Protein AF-A0A3D9HIF7-F1 (afdb_monomer_lite)

Radius of gyration: 15.52 Å; chains: 1; bounding box: 36×17×45 Å

Sequence (72 aa):
METVWLIIIPVLIFLMVTVLFWKFFDGFYKRLYSKKLRDTWGSRAFYWSNGLFFSGGVTVLIIYILQSINIL

pLDDT: mean 87.72, std 7.39, range [62.56, 96.38]

Secondary structure (DSSP, 8-state):
--TTHHHHHHHHHHHHHHHHHHHHHHHHHHHHS-HHHHTSHHHHHHHHHHHHHHHHHHHHHHHHHHHHTT--

Structure (mmCIF, N/CA/C/O backbone):
data_AF-A0A3D9HIF7-F1
#
_entry.id   AF-A0A3D9HIF7-F1
#
loop_
_atom_site.group_PDB
_atom_site.id
_atom_site.type_symbol
_atom_site.label_atom_id
_atom_site.label_alt_id
_atom_site.label_comp_id
_atom_site.label_asym_id
_atom_site.label_entity_id
_atom_site.label_seq_id
_atom_site.pdbx_PDB_ins_code
_atom_site.Cartn_x
_atom_site.Cartn_y
_atom_site.Cartn_z
_atom_site.occupancy
_atom_site.B_iso_or_equiv
_atom_site.auth_seq_id
_atom_site.auth_comp_id
_atom_site.auth_asym_id
_atom_site.auth_atom_id
_atom_site.pdbx_PDB_mod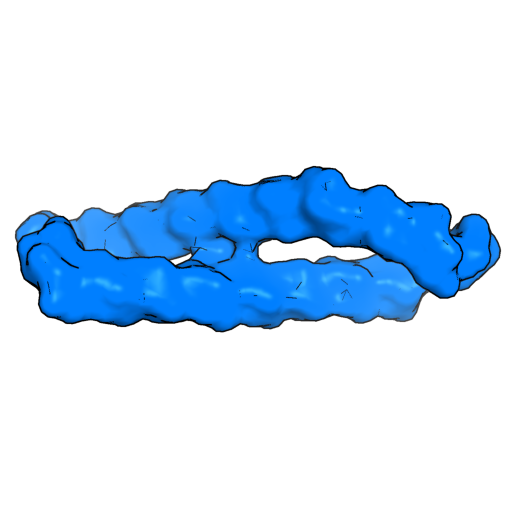el_num
ATOM 1 N N . MET A 1 1 ? -16.909 4.574 19.235 1.00 62.56 1 MET A N 1
ATOM 2 C CA . MET A 1 1 ? -17.140 5.099 17.872 1.00 62.56 1 MET A CA 1
ATOM 3 C C . MET A 1 1 ? -18.240 4.278 17.221 1.00 62.56 1 MET A C 1
ATOM 5 O O . MET A 1 1 ? -18.298 3.088 17.505 1.00 62.56 1 MET A O 1
ATOM 9 N N . GLU A 1 2 ? -19.120 4.867 16.406 1.00 75.88 2 GLU A N 1
ATOM 10 C CA . GLU A 1 2 ? -20.073 4.065 15.617 1.00 75.88 2 GLU A CA 1
ATOM 11 C C . GLU A 1 2 ? -19.304 3.031 14.782 1.00 75.88 2 GLU A C 1
ATOM 13 O O . GLU A 1 2 ? -18.211 3.328 14.295 1.00 75.88 2 GLU A O 1
ATOM 18 N N . THR A 1 3 ? -19.863 1.832 14.599 1.00 80.88 3 THR A N 1
ATOM 19 C CA . THR A 1 3 ? -19.229 0.697 13.895 1.00 80.88 3 THR A CA 1
ATOM 20 C C . THR A 1 3 ? -18.699 1.073 12.506 1.00 80.88 3 THR A C 1
ATOM 22 O O . THR A 1 3 ? -17.753 0.475 12.004 1.00 80.88 3 THR A O 1
ATOM 25 N N . VAL A 1 4 ? -19.275 2.112 11.903 1.00 88.81 4 VAL A N 1
ATOM 26 C CA . VAL A 1 4 ? -18.887 2.676 10.608 1.00 88.81 4 VAL A CA 1
ATOM 27 C C . VAL A 1 4 ? -17.476 3.291 10.633 1.00 88.81 4 VAL A C 1
ATOM 29 O O . VAL A 1 4 ? -16.705 3.107 9.690 1.00 88.81 4 VAL A O 1
ATOM 32 N N . TRP A 1 5 ? -17.079 3.962 11.719 1.00 86.50 5 TRP A N 1
ATOM 33 C CA . TRP A 1 5 ? -15.763 4.611 11.831 1.00 86.50 5 TRP A CA 1
ATOM 34 C C . TRP A 1 5 ? -14.602 3.615 11.887 1.00 86.50 5 TRP A C 1
ATOM 36 O O . TRP A 1 5 ? -13.516 3.919 11.393 1.00 86.50 5 TRP A O 1
ATOM 46 N N . LEU A 1 6 ? -14.851 2.405 12.403 1.00 85.62 6 LEU A N 1
ATOM 47 C CA . LEU A 1 6 ? -13.878 1.309 12.407 1.00 85.62 6 LEU A CA 1
ATOM 48 C C . LEU A 1 6 ? -13.515 0.829 10.996 1.00 85.62 6 LEU A C 1
ATOM 50 O O . LEU A 1 6 ? -12.482 0.194 10.835 1.00 85.62 6 LEU A O 1
ATOM 54 N N . ILE A 1 7 ? -14.327 1.136 9.980 1.00 89.62 7 ILE A N 1
ATOM 55 C CA . ILE A 1 7 ? -14.048 0.795 8.577 1.00 89.62 7 ILE A CA 1
ATOM 56 C C . ILE A 1 7 ? -13.499 2.009 7.824 1.00 89.62 7 ILE A C 1
ATOM 58 O O . ILE A 1 7 ? -12.525 1.893 7.080 1.00 89.62 7 ILE A O 1
ATOM 62 N N . ILE A 1 8 ? -14.092 3.186 8.033 1.00 93.44 8 ILE A N 1
ATOM 63 C CA . ILE A 1 8 ? -13.713 4.407 7.310 1.00 93.44 8 ILE A CA 1
ATOM 64 C C . ILE A 1 8 ? -12.252 4.791 7.576 1.00 93.44 8 ILE A C 1
ATOM 66 O O . ILE A 1 8 ? -11.524 5.107 6.634 1.00 93.44 8 ILE A O 1
ATOM 70 N N . ILE A 1 9 ? -11.806 4.740 8.836 1.00 91.81 9 ILE A N 1
ATOM 71 C CA . ILE A 1 9 ? -10.452 5.166 9.212 1.00 91.81 9 ILE A CA 1
ATOM 72 C C . ILE A 1 9 ? -9.376 4.269 8.566 1.00 91.81 9 ILE A C 1
ATOM 74 O O . ILE A 1 9 ? -8.495 4.813 7.895 1.00 91.81 9 ILE A O 1
ATOM 78 N N . PRO A 1 10 ? -9.447 2.924 8.658 1.00 92.06 10 PRO A N 1
ATOM 79 C CA . PRO A 1 10 ? -8.528 2.036 7.943 1.00 92.06 10 PRO A CA 1
ATOM 80 C C . PRO A 1 10 ? -8.481 2.266 6.435 1.00 92.06 10 PRO A C 1
ATOM 82 O O . PRO A 1 10 ? -7.397 2.281 5.855 1.00 92.06 10 PRO A O 1
ATOM 85 N N . VAL A 1 11 ? -9.637 2.469 5.795 1.00 94.94 11 VAL A N 1
ATOM 86 C CA . VAL A 1 11 ? -9.711 2.689 4.344 1.00 94.94 11 VAL A CA 1
ATOM 87 C C . VAL A 1 11 ? -9.025 4.000 3.955 1.00 94.94 11 VAL A C 1
ATOM 89 O O . VAL A 1 11 ? -8.255 4.027 2.996 1.00 94.94 11 VAL A O 1
ATOM 92 N N . LEU A 1 12 ? -9.239 5.075 4.716 1.00 95.56 12 LEU A N 1
ATOM 93 C CA . LEU A 1 12 ? -8.561 6.358 4.503 1.00 95.56 12 LEU A CA 1
ATOM 94 C C . LEU A 1 12 ? -7.041 6.239 4.653 1.00 95.56 12 LEU A C 1
ATOM 96 O O . LEU A 1 12 ? -6.305 6.719 3.789 1.00 95.56 12 LEU A O 1
ATOM 100 N N . ILE A 1 13 ? -6.572 5.566 5.707 1.00 94.69 13 ILE A N 1
ATOM 101 C CA . ILE A 1 13 ? -5.141 5.319 5.931 1.00 94.69 13 ILE A CA 1
ATOM 102 C C . ILE A 1 13 ? -4.569 4.505 4.767 1.00 94.69 13 ILE A C 1
ATOM 104 O O . ILE A 1 13 ? -3.549 4.891 4.200 1.00 94.69 13 ILE A O 1
ATOM 108 N N . PHE A 1 14 ? -5.249 3.437 4.346 1.00 95.75 14 PHE A N 1
ATOM 109 C CA . PHE A 1 14 ? -4.817 2.608 3.224 1.00 95.75 14 PHE A CA 1
ATOM 110 C C . PHE A 1 14 ? -4.673 3.404 1.926 1.00 95.75 14 PHE A C 1
ATOM 112 O O . PHE A 1 14 ? -3.649 3.300 1.244 1.00 95.75 14 PHE A O 1
ATOM 119 N N . LEU A 1 15 ? -5.658 4.240 1.595 1.00 95.50 15 LEU A N 1
ATOM 120 C CA . LEU A 1 15 ? -5.602 5.100 0.414 1.00 95.50 15 LEU A CA 1
ATOM 121 C C . LEU A 1 15 ? -4.444 6.099 0.506 1.00 95.50 15 LEU A C 1
ATOM 123 O O .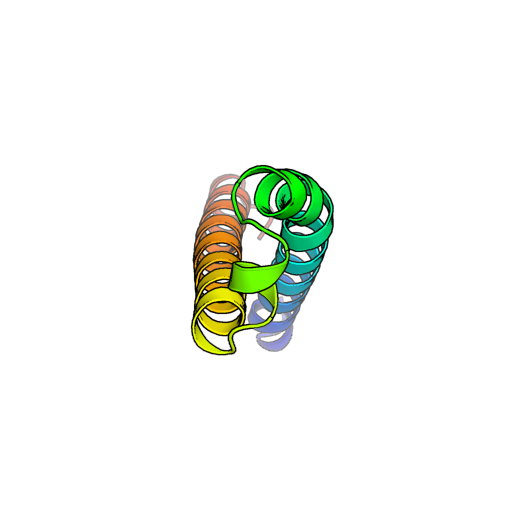 LEU A 1 15 ? -3.681 6.246 -0.449 1.00 95.50 15 LEU A O 1
ATOM 127 N N . MET A 1 16 ? -4.263 6.736 1.665 1.00 95.25 16 MET A N 1
ATOM 128 C CA . MET A 1 16 ? -3.182 7.695 1.885 1.00 95.25 16 MET A CA 1
ATOM 129 C C . MET A 1 16 ? -1.805 7.036 1.731 1.00 95.25 16 MET A C 1
ATOM 131 O O . MET A 1 16 ? -0.947 7.544 1.009 1.00 95.25 16 MET A O 1
ATOM 135 N N . VAL A 1 17 ? -1.609 5.864 2.338 1.00 94.56 17 VAL A N 1
ATOM 136 C CA . VAL A 1 17 ? -0.370 5.085 2.233 1.00 94.56 17 VAL A CA 1
ATOM 137 C C . VAL A 1 17 ? -0.131 4.613 0.797 1.00 94.56 17 VAL A C 1
ATOM 139 O O . VAL A 1 17 ? 1.006 4.638 0.334 1.00 94.56 17 VAL A O 1
ATOM 142 N N . THR A 1 18 ? -1.174 4.218 0.064 1.00 94.69 18 THR A N 1
ATOM 143 C CA . THR A 1 18 ? -1.062 3.804 -1.348 1.00 94.69 18 THR A CA 1
ATOM 144 C C . THR A 1 18 ? -0.592 4.954 -2.238 1.00 94.69 18 THR A C 1
ATOM 146 O O . THR A 1 18 ? 0.329 4.786 -3.040 1.00 94.69 18 THR A O 1
ATOM 149 N N . VAL A 1 19 ? -1.154 6.152 -2.056 1.00 93.12 19 VAL A N 1
ATOM 150 C CA . VAL A 1 19 ? -0.727 7.352 -2.794 1.00 93.12 19 VAL A CA 1
ATOM 151 C C . VAL A 1 19 ? 0.723 7.715 -2.465 1.00 93.12 19 VAL A C 1
ATOM 153 O O . VAL A 1 19 ? 1.505 8.025 -3.369 1.00 93.12 19 VAL A O 1
ATOM 156 N N . LEU A 1 20 ? 1.112 7.642 -1.187 1.00 92.12 20 LEU A N 1
ATOM 157 C CA . LEU A 1 20 ? 2.498 7.866 -0.772 1.00 92.12 20 LEU A CA 1
ATOM 158 C C . LEU A 1 20 ? 3.438 6.832 -1.396 1.00 92.12 20 LEU A C 1
ATOM 160 O O . LEU A 1 20 ? 4.485 7.210 -1.923 1.00 92.12 20 LEU A O 1
ATOM 164 N N . PHE A 1 21 ? 3.055 5.553 -1.402 1.00 91.62 21 PHE A N 1
ATOM 165 C CA . PHE A 1 21 ? 3.845 4.490 -2.012 1.00 91.62 21 PHE A CA 1
ATOM 166 C C . PHE A 1 21 ? 4.131 4.794 -3.483 1.00 91.62 21 PHE A C 1
ATOM 168 O O . PHE A 1 21 ? 5.293 4.790 -3.879 1.00 91.62 21 PHE A O 1
ATOM 175 N N . TRP A 1 22 ? 3.126 5.152 -4.287 1.00 88.19 22 TRP A N 1
ATOM 176 C CA . TRP A 1 22 ? 3.381 5.520 -5.683 1.00 88.19 22 TRP A CA 1
ATOM 177 C C . TRP A 1 22 ? 4.277 6.741 -5.812 1.00 88.19 22 TRP A C 1
ATOM 179 O O . TRP A 1 22 ? 5.198 6.728 -6.620 1.00 88.19 22 TRP A O 1
ATOM 189 N N . LYS A 1 23 ? 4.085 7.774 -4.990 1.00 88.69 23 LYS A N 1
ATOM 190 C CA . LYS A 1 23 ? 4.915 8.981 -5.074 1.00 88.69 23 LYS A CA 1
ATOM 191 C C . LYS A 1 23 ? 6.392 8.702 -4.767 1.00 88.69 23 LYS A C 1
ATOM 193 O O . LYS A 1 23 ? 7.262 9.239 -5.450 1.00 88.69 23 LYS A O 1
ATOM 198 N N . PHE A 1 24 ? 6.682 7.868 -3.769 1.00 87.12 24 PHE A N 1
ATOM 199 C CA . PHE A 1 24 ? 8.057 7.546 -3.376 1.00 87.12 24 PHE A CA 1
ATOM 200 C C . PHE A 1 24 ? 8.689 6.459 -4.252 1.00 87.12 24 PHE A C 1
ATOM 202 O O . PHE A 1 24 ? 9.836 6.593 -4.682 1.00 87.12 24 PHE A O 1
ATOM 209 N N . PHE A 1 25 ? 7.952 5.390 -4.551 1.00 85.44 25 PHE A N 1
ATOM 210 C CA . PHE A 1 25 ? 8.488 4.229 -5.258 1.00 85.44 25 PHE A CA 1
ATOM 211 C C . PHE A 1 25 ? 8.424 4.351 -6.778 1.00 85.44 25 PHE A C 1
AT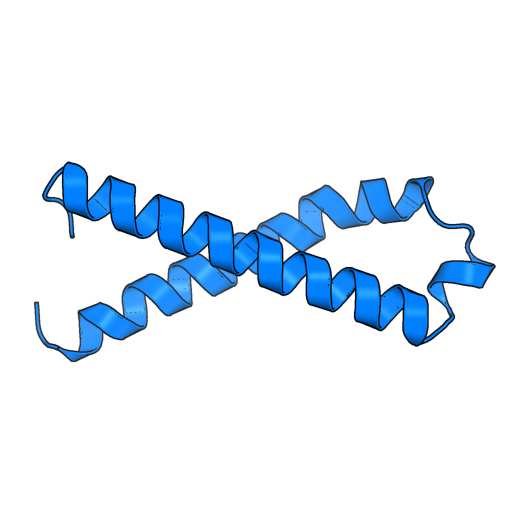OM 213 O O . PHE A 1 25 ? 9.129 3.602 -7.450 1.00 85.44 25 PHE A O 1
ATOM 220 N N . ASP A 1 26 ? 7.659 5.286 -7.354 1.00 81.56 26 ASP A N 1
ATOM 221 C CA . ASP A 1 26 ? 7.680 5.517 -8.805 1.00 81.56 26 ASP A CA 1
ATOM 222 C C . ASP A 1 2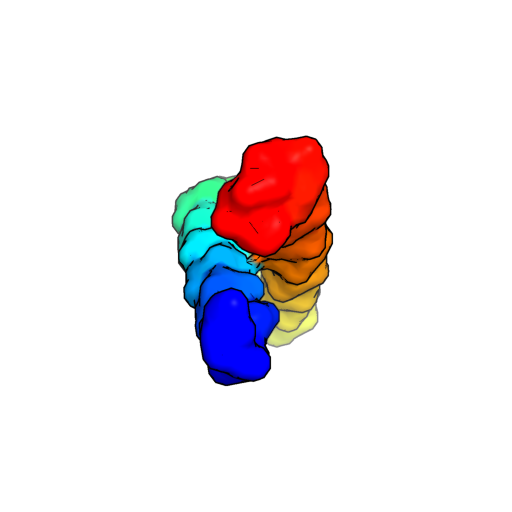6 ? 9.083 5.935 -9.268 1.00 81.56 26 ASP A C 1
ATOM 224 O O . ASP A 1 26 ? 9.604 5.381 -10.228 1.00 81.56 26 ASP A O 1
ATOM 228 N N . GLY A 1 27 ? 9.781 6.805 -8.532 1.00 80.94 27 GLY A N 1
ATOM 229 C CA . GLY A 1 27 ? 11.171 7.172 -8.843 1.00 80.94 27 GLY A CA 1
ATOM 230 C C . GLY A 1 27 ? 12.160 6.000 -8.752 1.00 80.9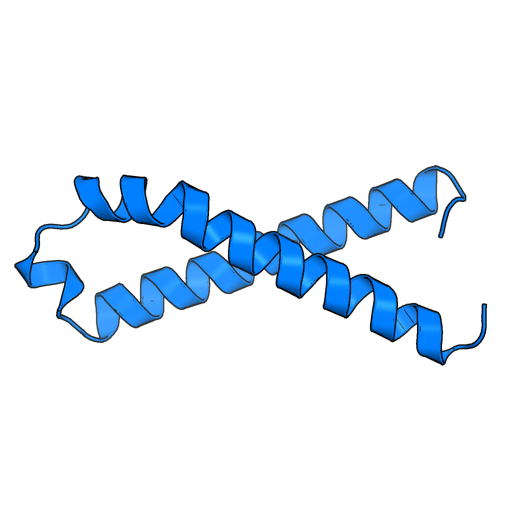4 27 GLY A C 1
ATOM 231 O O . GLY A 1 27 ? 13.115 5.925 -9.529 1.00 80.94 27 GLY A O 1
ATOM 232 N N . PHE A 1 28 ? 11.918 5.051 -7.845 1.00 79.50 28 PHE A N 1
ATOM 233 C CA . PHE A 1 28 ? 12.727 3.838 -7.710 1.00 79.50 28 PHE A CA 1
ATOM 234 C C . PHE A 1 28 ? 12.430 2.833 -8.833 1.00 79.50 28 PHE A C 1
ATOM 236 O O . PHE A 1 28 ? 13.346 2.310 -9.465 1.00 79.50 28 PHE A O 1
ATOM 243 N N . TYR A 1 29 ? 11.156 2.642 -9.173 1.00 77.12 29 TYR A N 1
ATOM 244 C CA . TYR A 1 29 ? 10.698 1.823 -10.297 1.00 77.12 29 TYR A CA 1
ATOM 245 C C . TYR A 1 29 ? 11.230 2.359 -11.645 1.00 77.12 29 TYR A C 1
ATOM 247 O O . TYR A 1 29 ? 11.831 1.620 -12.432 1.00 77.12 29 TYR A O 1
ATOM 255 N N . LYS A 1 30 ? 11.115 3.686 -11.808 1.00 79.88 30 LYS A N 1
ATOM 256 C CA . LYS A 1 30 ? 12.017 4.692 -12.415 1.00 79.88 30 LYS A CA 1
ATOM 257 C C . LYS A 1 30 ? 13.475 4.364 -12.747 1.00 79.88 30 LYS A C 1
ATOM 259 O O . LYS A 1 30 ? 13.987 4.729 -13.812 1.00 79.88 30 LYS A O 1
ATOM 264 N N . ARG A 1 31 ? 14.167 3.695 -11.840 1.00 81.31 31 ARG A N 1
ATOM 265 C CA . ARG A 1 31 ? 15.597 3.397 -11.965 1.00 81.31 31 ARG A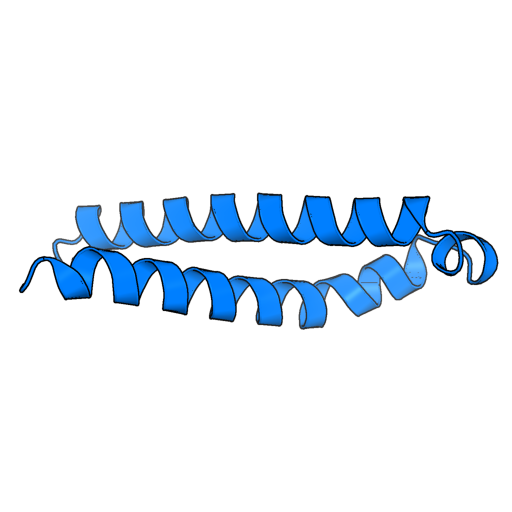 CA 1
ATOM 266 C C . ARG A 1 31 ? 15.857 1.910 -12.136 1.00 81.31 31 ARG A C 1
ATOM 268 O O . ARG A 1 31 ? 16.756 1.552 -12.882 1.00 81.31 31 ARG A O 1
ATOM 275 N N . LEU A 1 32 ? 15.057 1.067 -11.488 1.00 78.62 32 LEU A N 1
ATOM 276 C CA . LEU A 1 32 ? 15.288 -0.373 -11.433 1.00 78.62 32 LEU A CA 1
ATOM 277 C C . LEU A 1 32 ? 14.893 -1.099 -12.727 1.00 78.62 32 LEU A C 1
ATOM 279 O O . LEU A 1 32 ? 15.570 -2.027 -13.154 1.00 78.62 32 LEU A O 1
ATOM 283 N N . TYR A 1 33 ? 13.802 -0.674 -13.366 1.00 76.44 33 TYR A N 1
ATOM 284 C CA . TYR A 1 33 ? 13.283 -1.328 -14.569 1.00 76.44 33 TYR A CA 1
ATOM 285 C C . TYR A 1 33 ? 13.659 -0.543 -15.824 1.00 76.44 33 TYR A C 1
ATOM 287 O O . TYR A 1 33 ? 13.505 0.672 -15.857 1.00 76.44 33 TYR A O 1
ATOM 295 N N . SER A 1 34 ? 14.102 -1.206 -16.891 1.00 78.31 34 SER A N 1
ATOM 296 C CA . SER A 1 34 ? 14.287 -0.540 -18.188 1.00 78.31 34 SER A CA 1
ATOM 297 C C . SER A 1 34 ? 12.936 -0.062 -18.746 1.00 78.31 34 SER A C 1
ATOM 299 O O . SER A 1 34 ? 11.894 -0.649 -18.446 1.00 78.31 34 SER A O 1
ATOM 301 N N . LYS A 1 35 ? 12.930 0.985 -19.591 1.00 73.44 35 LYS A N 1
ATOM 302 C CA . LYS A 1 35 ? 11.696 1.492 -20.239 1.00 73.44 35 LYS A CA 1
ATOM 303 C C . LYS A 1 35 ? 10.872 0.361 -20.872 1.00 73.44 35 LYS A C 1
ATOM 305 O O . LYS A 1 35 ? 9.662 0.324 -20.701 1.00 73.44 35 LYS A O 1
ATOM 310 N N . LYS A 1 36 ? 11.549 -0.594 -21.522 1.00 74.94 36 LYS A N 1
ATOM 311 C CA . LYS A 1 36 ? 10.932 -1.739 -22.204 1.00 74.94 36 LYS A CA 1
ATOM 312 C C . LYS A 1 36 ? 10.262 -2.728 -21.239 1.00 74.94 36 LYS A C 1
ATOM 314 O O . LYS A 1 36 ? 9.217 -3.271 -21.574 1.00 74.94 36 LYS A O 1
ATOM 319 N N . LEU A 1 37 ? 10.817 -2.941 -20.039 1.00 75.38 37 LEU A N 1
ATOM 320 C CA . LEU A 1 37 ? 10.188 -3.811 -19.037 1.00 75.38 37 LEU A CA 1
ATOM 321 C C . LEU A 1 37 ? 8.932 -3.178 -18.426 1.00 75.38 37 LEU A C 1
ATOM 323 O O . LEU A 1 37 ? 7.958 -3.889 -18.199 1.00 75.38 37 LEU A O 1
ATOM 327 N N . ARG A 1 38 ? 8.918 -1.858 -18.203 1.00 73.94 38 ARG A N 1
ATOM 328 C CA . ARG A 1 38 ? 7.754 -1.160 -17.621 1.00 73.94 38 ARG A CA 1
ATOM 329 C C . ARG A 1 38 ? 6.516 -1.159 -18.508 1.00 73.94 38 ARG A C 1
ATOM 331 O O . ARG A 1 38 ? 5.409 -0.967 -18.010 1.00 73.94 38 ARG A O 1
ATOM 338 N N . ASP A 1 39 ? 6.690 -1.355 -19.811 1.00 77.69 39 ASP A N 1
ATOM 339 C CA . ASP A 1 39 ? 5.572 -1.459 -20.750 1.00 77.69 39 ASP A CA 1
ATOM 340 C C . ASP A 1 39 ? 4.927 -2.839 -20.781 1.00 77.69 39 ASP A C 1
ATOM 342 O O . ASP A 1 39 ? 3.837 -2.998 -21.326 1.00 77.69 39 ASP A O 1
ATOM 346 N N . THR A 1 40 ? 5.534 -3.828 -20.126 1.00 87.88 40 THR A N 1
ATOM 347 C CA . THR A 1 40 ? 4.886 -5.125 -19.972 1.00 87.88 40 THR A CA 1
ATOM 348 C C . THR A 1 40 ? 3.834 -5.074 -18.872 1.00 87.88 40 THR A C 1
ATOM 350 O O . THR A 1 40 ? 4.072 -4.601 -17.756 1.00 87.88 40 THR A O 1
ATOM 353 N N . TRP A 1 41 ? 2.663 -5.628 -19.178 1.00 82.25 41 TRP A N 1
ATOM 354 C CA . TRP A 1 41 ? 1.574 -5.789 -18.217 1.00 82.25 41 TRP A CA 1
ATOM 355 C C . TRP A 1 41 ? 2.017 -6.537 -16.956 1.00 82.25 41 TRP A C 1
ATOM 357 O O . TRP A 1 41 ? 1.619 -6.157 -15.862 1.00 82.25 41 TRP A O 1
ATOM 367 N N . GLY A 1 42 ? 2.902 -7.532 -17.092 1.00 84.56 42 GLY A N 1
ATOM 368 C CA . GLY A 1 42 ? 3.454 -8.278 -15.959 1.00 84.56 42 GLY A CA 1
ATOM 369 C C . GLY A 1 42 ? 4.242 -7.399 -14.986 1.00 84.56 42 GLY A C 1
ATOM 370 O O . GLY A 1 42 ? 4.004 -7.457 -13.783 1.00 84.56 42 GLY A O 1
ATOM 371 N N . SER A 1 43 ? 5.127 -6.525 -15.482 1.00 82.69 43 SER A N 1
ATOM 372 C CA . SER A 1 43 ? 5.893 -5.620 -14.611 1.00 82.69 43 SER A CA 1
ATOM 373 C C . SER A 1 43 ? 5.000 -4.579 -13.934 1.00 82.69 43 SER A C 1
ATOM 375 O O . SER A 1 43 ? 5.206 -4.270 -12.760 1.00 82.69 43 SER A O 1
ATOM 377 N N . ARG A 1 44 ? 3.980 -4.069 -14.640 1.00 82.50 44 ARG A N 1
ATOM 378 C CA . ARG A 1 44 ? 2.998 -3.151 -14.046 1.00 82.50 44 ARG A CA 1
ATOM 379 C C . ARG A 1 44 ? 2.168 -3.860 -12.982 1.00 82.50 44 ARG A C 1
ATOM 381 O O . ARG A 1 44 ? 2.114 -3.378 -11.861 1.00 82.50 44 ARG A O 1
ATOM 388 N N . ALA A 1 45 ? 1.590 -5.019 -13.284 1.00 87.69 45 ALA A N 1
ATOM 389 C CA . ALA A 1 45 ? 0.810 -5.791 -12.321 1.00 87.69 45 ALA A CA 1
ATOM 390 C C . ALA A 1 45 ? 1.633 -6.134 -11.072 1.00 87.69 45 ALA A C 1
ATOM 392 O O . ALA A 1 45 ? 1.146 -5.952 -9.963 1.00 87.69 45 ALA A O 1
ATOM 393 N N . PHE A 1 46 ? 2.901 -6.523 -11.245 1.00 86.50 46 PHE A N 1
ATOM 394 C CA . PHE A 1 46 ? 3.817 -6.783 -10.136 1.00 86.50 46 PHE A CA 1
ATOM 395 C C . PHE A 1 46 ? 4.115 -5.527 -9.302 1.00 86.50 46 PHE A C 1
ATOM 397 O O . PHE A 1 46 ? 4.168 -5.585 -8.075 1.00 86.50 46 PHE A O 1
ATOM 404 N N . TYR A 1 47 ? 4.297 -4.368 -9.938 1.00 85.81 47 TYR A N 1
ATOM 405 C CA . TYR A 1 47 ? 4.465 -3.100 -9.224 1.00 85.81 47 TYR A CA 1
ATOM 406 C C . TYR A 1 47 ? 3.211 -2.733 -8.416 1.00 85.81 47 TYR A C 1
ATOM 408 O O . TYR A 1 47 ? 3.311 -2.369 -7.245 1.00 85.81 47 TYR A O 1
ATOM 416 N N . TRP A 1 48 ? 2.030 -2.893 -9.013 1.00 89.31 48 TRP A N 1
ATOM 417 C CA . TRP A 1 48 ? 0.751 -2.634 -8.357 1.00 89.31 48 TRP A CA 1
ATOM 418 C C . TRP A 1 48 ? 0.483 -3.600 -7.203 1.00 89.31 48 TRP A C 1
ATOM 420 O O . TRP A 1 48 ? 0.112 -3.152 -6.122 1.00 89.31 48 TRP A O 1
ATOM 430 N N . SER A 1 49 ? 0.714 -4.903 -7.386 1.00 90.94 49 SER A N 1
ATOM 431 C CA . SER A 1 49 ? 0.509 -5.903 -6.336 1.00 90.94 49 SER A CA 1
ATOM 432 C C . SER A 1 49 ? 1.434 -5.663 -5.148 1.00 90.94 49 SER A C 1
ATOM 434 O O . SER A 1 49 ? 0.978 -5.709 -4.010 1.00 90.94 49 SER A O 1
ATOM 436 N N . ASN A 1 50 ? 2.708 -5.339 -5.396 1.00 90.00 50 ASN A N 1
ATOM 437 C CA . ASN A 1 50 ? 3.640 -4.978 -4.328 1.00 90.00 50 ASN A CA 1
ATOM 438 C C . ASN A 1 50 ? 3.222 -3.693 -3.617 1.00 90.00 50 ASN A C 1
ATOM 440 O O . ASN A 1 50 ? 3.309 -3.633 -2.395 1.00 90.00 50 ASN A O 1
ATOM 444 N N . GLY A 1 51 ? 2.738 -2.694 -4.360 1.00 91.75 51 GLY A N 1
ATOM 445 C CA . GLY A 1 51 ? 2.203 -1.474 -3.765 1.00 91.75 51 GLY A CA 1
ATOM 446 C C . GLY A 1 51 ? 1.033 -1.761 -2.836 1.00 91.75 51 GLY A C 1
ATOM 447 O O . GLY A 1 51 ? 1.065 -1.353 -1.684 1.00 91.75 51 GLY A O 1
ATOM 448 N N . LEU A 1 52 ? 0.052 -2.545 -3.285 1.00 94.00 52 LEU A N 1
ATOM 449 C CA . LEU A 1 52 ? -1.103 -2.913 -2.465 1.00 94.00 52 LEU A CA 1
ATOM 450 C C . LEU A 1 52 ? -0.708 -3.740 -1.234 1.00 94.00 52 LEU A C 1
ATOM 452 O O . LEU A 1 52 ? -1.202 -3.469 -0.141 1.00 94.00 52 LEU A O 1
ATOM 456 N N . PHE A 1 53 ? 0.205 -4.705 -1.379 1.00 94.31 53 PHE A N 1
ATOM 457 C CA . PHE A 1 53 ? 0.702 -5.502 -0.252 1.00 94.31 53 PHE A CA 1
ATOM 458 C C . PHE A 1 53 ? 1.448 -4.648 0.772 1.00 94.31 53 PHE A C 1
ATOM 460 O O . PHE A 1 53 ? 1.177 -4.743 1.969 1.00 94.31 53 PHE A O 1
ATOM 467 N N . PHE A 1 54 ? 2.364 -3.796 0.310 1.00 93.88 54 PHE A N 1
ATOM 468 C CA . PHE A 1 54 ? 3.119 -2.903 1.180 1.00 93.88 54 PHE A CA 1
ATOM 469 C C . PHE A 1 54 ? 2.187 -1.922 1.893 1.00 93.88 54 PHE A C 1
ATOM 471 O O . PHE A 1 54 ? 2.246 -1.786 3.114 1.00 93.88 54 PHE A O 1
ATOM 478 N N . SER A 1 55 ? 1.276 -1.289 1.154 1.00 94.50 55 SER A N 1
ATOM 479 C CA . SER A 1 55 ? 0.298 -0.359 1.714 1.00 94.50 55 SER A CA 1
ATOM 480 C C . SER A 1 55 ? -0.641 -1.034 2.708 1.00 94.50 55 SER A C 1
ATOM 482 O O . SER A 1 55 ? -0.939 -0.449 3.748 1.00 94.50 55 SER A O 1
ATOM 484 N N . GLY A 1 56 ? -1.052 -2.278 2.452 1.00 95.12 56 GLY A N 1
ATOM 485 C CA . GLY A 1 56 ? -1.844 -3.077 3.384 1.00 95.12 56 GLY A CA 1
ATOM 486 C C . GLY A 1 56 ? -1.084 -3.363 4.678 1.00 95.12 56 GLY A C 1
ATOM 487 O O . GLY A 1 56 ? -1.589 -3.076 5.761 1.00 95.12 56 GLY A O 1
ATOM 488 N N . GLY A 1 57 ? 0.160 -3.838 4.573 1.00 95.12 57 GLY A N 1
ATOM 489 C CA . GLY A 1 57 ? 1.015 -4.109 5.733 1.00 95.12 57 GLY A CA 1
ATOM 490 C C . GLY A 1 57 ? 1.281 -2.865 6.585 1.00 95.12 57 GLY A C 1
ATOM 491 O O . GLY A 1 57 ? 1.135 -2.902 7.806 1.00 95.12 57 GLY A O 1
ATOM 492 N N . VAL A 1 58 ? 1.596 -1.734 5.947 1.00 95.12 58 VAL A N 1
ATOM 493 C CA . VAL A 1 58 ? 1.793 -0.451 6.639 1.00 95.12 58 VAL A CA 1
ATOM 494 C C . VAL A 1 58 ? 0.501 0.027 7.302 1.00 95.12 58 VAL A C 1
ATOM 496 O O . VAL A 1 58 ? 0.542 0.512 8.427 1.00 95.12 58 VAL A O 1
ATOM 499 N N . THR A 1 59 ? -0.653 -0.145 6.656 1.00 95.56 59 THR A N 1
ATOM 500 C CA . THR A 1 59 ? -1.949 0.226 7.245 1.00 95.56 59 THR A CA 1
ATOM 501 C C . THR A 1 59 ? -2.238 -0.576 8.510 1.00 95.56 59 THR A C 1
ATOM 503 O O . THR A 1 59 ? -2.605 0.009 9.526 1.00 95.56 59 THR A O 1
ATOM 506 N N . VAL A 1 60 ? -2.018 -1.895 8.483 1.00 95.44 60 VAL A N 1
ATOM 507 C CA . VAL A 1 60 ? -2.176 -2.757 9.665 1.00 95.44 60 VAL A CA 1
ATOM 508 C C . VAL A 1 60 ? -1.244 -2.315 10.793 1.00 95.44 60 VAL A C 1
ATOM 510 O O . VAL A 1 60 ? -1.689 -2.200 11.932 1.00 95.44 60 VAL A O 1
ATOM 513 N N . LEU A 1 61 ? 0.019 -1.997 10.485 1.00 96.38 61 LEU A N 1
ATOM 514 C CA . LEU A 1 61 ? 0.969 -1.466 11.468 1.00 96.38 61 LEU A CA 1
ATOM 515 C C . LEU A 1 61 ? 0.495 -0.145 12.084 1.00 96.38 61 LEU A C 1
ATOM 517 O O . LEU A 1 61 ? 0.552 0.010 13.301 1.00 96.38 61 LEU A O 1
ATOM 521 N N . ILE A 1 62 ? 0.003 0.794 11.272 1.00 94.75 62 ILE A N 1
ATOM 522 C CA . ILE A 1 62 ? -0.512 2.079 11.764 1.00 94.75 62 ILE A CA 1
ATOM 523 C C . ILE A 1 62 ? -1.709 1.854 12.692 1.00 94.75 62 ILE A C 1
ATOM 525 O O . ILE A 1 62 ? -1.742 2.417 13.782 1.00 94.75 62 ILE A O 1
ATOM 529 N N . ILE A 1 63 ? -2.666 1.010 12.296 1.00 94.06 63 ILE A N 1
ATOM 530 C CA . ILE A 1 63 ? -3.841 0.693 13.121 1.00 94.06 63 ILE A CA 1
ATOM 531 C C . ILE A 1 63 ? -3.416 0.054 14.444 1.00 94.06 63 ILE A C 1
ATOM 533 O O . ILE A 1 63 ? -3.895 0.462 15.498 1.00 94.06 63 ILE A O 1
ATOM 537 N N . TYR A 1 64 ? -2.486 -0.901 14.402 1.00 94.75 64 TYR A N 1
ATOM 538 C CA . TYR A 1 64 ? -1.960 -1.555 15.597 1.00 94.75 64 TYR A CA 1
ATOM 539 C C . TYR A 1 64 ? -1.303 -0.560 16.563 1.00 94.75 64 TYR A C 1
ATOM 541 O O . TYR A 1 64 ? -1.535 -0.616 17.772 1.00 94.75 64 TYR A O 1
ATOM 549 N N . ILE A 1 65 ? -0.520 0.389 16.038 1.00 94.94 65 ILE A N 1
ATOM 550 C CA . ILE A 1 65 ? 0.086 1.456 16.841 1.00 94.94 65 ILE A CA 1
ATOM 551 C C . ILE A 1 65 ? -1.001 2.346 17.448 1.00 94.94 65 ILE A C 1
ATOM 553 O O . ILE A 1 65 ? -0.954 2.599 18.647 1.00 94.94 65 ILE A O 1
ATOM 557 N N . LEU A 1 66 ? -1.985 2.785 16.654 1.00 91.62 66 LEU A N 1
ATOM 558 C CA . LEU A 1 66 ? -3.078 3.652 17.111 1.00 91.62 66 LEU A CA 1
ATOM 559 C C . LEU A 1 66 ? -3.924 3.006 18.221 1.00 91.62 66 LEU A C 1
ATOM 561 O O . LEU A 1 66 ? -4.286 3.693 19.178 1.00 91.62 66 LEU A O 1
ATOM 565 N N . GLN A 1 67 ? -4.179 1.698 18.125 1.00 91.12 67 GLN A N 1
ATOM 566 C CA . GLN A 1 67 ? -4.838 0.924 19.182 1.00 91.12 67 GLN A CA 1
ATOM 567 C C . GLN A 1 67 ? -3.958 0.807 20.431 1.00 91.12 67 GLN A C 1
ATOM 569 O O . GLN A 1 67 ? -4.436 0.979 21.547 1.00 91.12 67 GLN A O 1
ATOM 574 N N . SER A 1 68 ? -2.652 0.574 20.260 1.00 93.31 68 SER A N 1
ATOM 575 C CA . SER A 1 68 ? -1.711 0.423 21.382 1.00 93.31 68 SER A CA 1
ATOM 576 C C . SER A 1 68 ? -1.593 1.684 22.248 1.00 93.31 68 SER A C 1
ATOM 578 O O . SER A 1 68 ? -1.250 1.596 23.424 1.00 93.31 68 SER A O 1
ATOM 580 N N . ILE A 1 69 ? -1.879 2.857 21.678 1.00 95.19 69 ILE A N 1
ATOM 581 C CA . ILE A 1 69 ? -1.868 4.153 22.374 1.00 95.19 69 ILE A CA 1
ATOM 582 C C . ILE A 1 69 ? -3.273 4.656 22.747 1.00 95.19 69 ILE A C 1
ATOM 584 O O . ILE A 1 69 ? -3.407 5.811 23.144 1.00 95.19 69 ILE A O 1
ATOM 588 N N . ASN A 1 70 ? -4.310 3.810 22.643 1.00 87.69 70 ASN A N 1
ATOM 589 C CA . ASN A 1 70 ? -5.714 4.130 22.947 1.00 87.69 70 ASN A CA 1
ATOM 590 C C . ASN A 1 70 ? -6.275 5.356 22.193 1.00 87.69 70 ASN A C 1
ATOM 592 O O . ASN A 1 70 ? -7.179 6.030 22.688 1.00 87.69 70 ASN A O 1
ATOM 596 N N . ILE A 1 71 ? -5.738 5.677 21.010 1.00 83.44 71 ILE A N 1
ATOM 597 C CA . ILE A 1 71 ? -6.308 6.720 20.139 1.00 83.44 71 ILE A CA 1
ATOM 598 C C . ILE A 1 71 ? -7.470 6.155 19.317 1.00 83.44 71 ILE A C 1
ATOM 600 O O . ILE A 1 71 ? -8.428 6.877 19.035 1.00 83.44 71 ILE A O 1
ATOM 604 N N . LEU A 1 72 ? -7.366 4.882 18.922 1.00 79.88 72 LEU A N 1
ATOM 605 C CA . LEU A 1 72 ? -8.367 4.157 18.144 1.00 79.88 72 LEU A CA 1
ATOM 606 C C . LEU A 1 72 ? -8.971 3.005 18.947 1.00 79.88 72 LEU A C 1
ATOM 608 O O . LEU A 1 72 ? -8.191 2.331 19.655 1.00 79.88 72 LEU A O 1
#

Organism: NCBI:txid1461338

Foldseek 3Di:
DPPVCVVVVLVVQLVVQLVVCCVVCVVVLVVPDDPVQCPDPVSVVVSNVVSNVVSNVVSVVVVVVCVVVVVD